Protein AF-A0A843G616-F1 (afdb_monomer_lite)

Structure (mmCIF, N/CA/C/O backbone):
data_AF-A0A843G616-F1
#
_entry.id   AF-A0A843G616-F1
#
loop_
_atom_site.group_PDB
_atom_site.id
_atom_site.type_symbol
_atom_site.label_atom_id
_atom_site.label_alt_id
_atom_site.label_comp_id
_atom_site.label_asym_id
_atom_site.label_entity_id
_atom_site.label_seq_id
_atom_site.pdbx_PDB_ins_code
_atom_site.Cartn_x
_atom_site.Cartn_y
_atom_site.Cartn_z
_atom_site.occupancy
_atom_site.B_iso_or_equiv
_atom_site.auth_seq_id
_atom_site.auth_comp_id
_atom_site.auth_asym_id
_atom_site.auth_atom_id
_atom_site.pdbx_PDB_model_num
ATOM 1 N N . VAL A 1 1 ? 22.333 -17.502 -14.049 1.00 76.44 1 VAL A N 1
ATOM 2 C CA . VAL A 1 1 ? 20.901 -17.189 -14.270 1.00 76.44 1 VAL A CA 1
ATOM 3 C C . VAL A 1 1 ? 19.948 -18.392 -14.203 1.00 76.44 1 VAL A C 1
ATOM 5 O O . VAL A 1 1 ? 18.750 -18.185 -14.108 1.00 76.44 1 VAL A O 1
ATOM 8 N N . LYS A 1 2 ? 20.401 -19.662 -14.215 1.00 80.25 2 LYS A N 1
ATOM 9 C CA . LYS A 1 2 ? 19.457 -20.808 -14.156 1.00 80.25 2 LYS A CA 1
ATOM 10 C C . LYS A 1 2 ? 18.616 -20.853 -12.869 1.00 80.25 2 LYS A C 1
ATOM 12 O O . LYS A 1 2 ? 17.434 -21.175 -12.931 1.00 80.25 2 LYS A O 1
ATOM 17 N N . TRP A 1 3 ? 19.226 -20.492 -11.741 1.00 88.94 3 TRP A N 1
ATOM 18 C CA . TRP A 1 3 ? 18.611 -20.483 -10.411 1.00 88.94 3 TRP A CA 1
ATOM 19 C C . TRP A 1 3 ? 17.731 -19.256 -10.130 1.00 88.94 3 TRP A C 1
ATOM 21 O O . TRP A 1 3 ? 17.037 -19.244 -9.125 1.00 88.94 3 TRP A O 1
ATOM 31 N N . SER A 1 4 ? 17.777 -18.222 -10.974 1.00 92.75 4 SER A N 1
ATOM 32 C CA . SER A 1 4 ? 17.060 -16.966 -10.740 1.00 92.75 4 SER A CA 1
ATOM 33 C C . SER A 1 4 ? 15.706 -16.964 -11.438 1.00 92.75 4 SER A C 1
ATOM 35 O O . SER A 1 4 ? 15.611 -17.417 -12.579 1.00 92.75 4 SER A O 1
ATOM 37 N N . ASP A 1 5 ? 14.691 -16.397 -10.793 1.00 93.94 5 ASP A N 1
ATOM 38 C CA . ASP A 1 5 ? 13.374 -16.143 -11.398 1.00 93.94 5 ASP A CA 1
ATOM 39 C C . ASP A 1 5 ? 13.306 -14.763 -12.065 1.00 93.94 5 ASP A C 1
ATOM 41 O O . ASP A 1 5 ? 12.663 -14.595 -13.104 1.00 93.94 5 ASP A O 1
ATOM 45 N N . ILE A 1 6 ? 14.045 -13.801 -11.501 1.00 95.62 6 ILE A N 1
ATOM 46 C CA . ILE A 1 6 ? 14.176 -12.428 -11.988 1.00 95.62 6 ILE A CA 1
ATOM 47 C C . ILE A 1 6 ? 15.652 -12.136 -12.278 1.00 95.62 6 ILE A C 1
ATOM 49 O O . ILE A 1 6 ? 16.530 -12.443 -11.472 1.00 95.62 6 ILE A O 1
ATOM 53 N N . VAL A 1 7 ? 15.919 -11.529 -13.430 1.00 95.56 7 VAL A N 1
ATOM 54 C CA . VAL A 1 7 ? 17.237 -11.082 -13.884 1.00 95.56 7 VAL A CA 1
ATOM 55 C C . VAL A 1 7 ? 17.157 -9.588 -14.180 1.00 95.56 7 VAL A C 1
ATOM 57 O O . VAL A 1 7 ? 16.272 -9.143 -14.905 1.00 95.56 7 VAL A O 1
ATOM 60 N N . ILE A 1 8 ? 18.083 -8.807 -13.628 1.00 95.00 8 ILE A N 1
ATOM 61 C CA . ILE A 1 8 ? 18.178 -7.364 -13.871 1.00 95.00 8 ILE A CA 1
ATOM 62 C C . ILE A 1 8 ? 19.552 -7.082 -14.470 1.00 95.00 8 ILE A C 1
ATOM 64 O O . ILE A 1 8 ? 20.566 -7.448 -13.872 1.00 95.00 8 ILE A O 1
ATOM 68 N N . THR A 1 9 ? 19.598 -6.438 -15.636 1.00 94.69 9 THR A N 1
ATOM 69 C CA . THR A 1 9 ? 20.852 -5.947 -16.223 1.00 94.69 9 THR A CA 1
ATOM 70 C C . THR A 1 9 ? 20.927 -4.434 -16.065 1.00 94.69 9 THR A C 1
ATOM 72 O O . THR A 1 9 ? 20.039 -3.709 -16.510 1.00 94.69 9 THR A O 1
ATOM 75 N N . ALA A 1 10 ? 21.985 -3.958 -15.414 1.00 93.25 10 ALA A N 1
ATOM 76 C CA . ALA A 1 10 ? 22.207 -2.541 -15.125 1.00 93.25 10 ALA A CA 1
ATOM 77 C C . ALA A 1 10 ? 23.706 -2.192 -15.202 1.00 93.25 10 ALA A C 1
ATOM 79 O O . ALA A 1 10 ? 24.249 -1.525 -14.324 1.00 93.25 10 ALA A O 1
ATOM 80 N N . SER A 1 11 ? 24.392 -2.713 -16.225 1.00 92.75 11 SER A N 1
ATOM 81 C CA . SER A 1 11 ? 25.799 -2.412 -16.517 1.00 92.75 11 SER A CA 1
ATOM 82 C C . SER A 1 11 ? 25.899 -1.406 -17.665 1.00 92.75 11 SER A C 1
ATOM 84 O O . SER A 1 11 ? 25.011 -1.345 -18.511 1.00 92.75 11 SER A O 1
ATOM 86 N N . GLY A 1 12 ? 26.997 -0.647 -17.716 1.00 92.50 12 GLY A N 1
ATOM 87 C CA . GLY A 1 12 ? 27.350 0.165 -18.887 1.00 92.50 12 GLY A CA 1
ATOM 88 C C . GLY A 1 12 ? 27.917 -0.652 -20.057 1.00 92.50 12 GLY A C 1
ATOM 89 O O . GLY A 1 12 ? 28.087 -0.114 -21.145 1.00 92.50 12 GLY A O 1
ATOM 90 N N . ASP A 1 13 ? 28.215 -1.936 -19.838 1.00 95.44 13 ASP A N 1
ATOM 91 C CA . ASP A 1 13 ? 28.643 -2.874 -20.878 1.00 95.44 13 ASP A CA 1
ATOM 92 C C . ASP A 1 13 ? 27.417 -3.476 -21.579 1.00 95.44 13 ASP A C 1
ATOM 94 O O . ASP A 1 13 ? 26.725 -4.346 -21.035 1.00 95.44 13 ASP A O 1
ATOM 98 N N . GLU A 1 14 ? 27.134 -2.974 -22.781 1.00 94.50 14 GLU A N 1
ATOM 99 C CA . GLU A 1 14 ? 25.990 -3.409 -23.579 1.00 94.50 14 GLU A CA 1
ATOM 100 C C . GLU A 1 14 ? 26.112 -4.876 -24.024 1.00 94.50 14 GLU A C 1
ATOM 102 O O . GLU A 1 14 ? 25.118 -5.607 -23.982 1.00 94.50 14 GLU A O 1
ATOM 107 N N . GLU A 1 15 ? 27.309 -5.331 -24.412 1.00 95.75 15 GLU A N 1
ATOM 108 C CA . GLU A 1 15 ? 27.530 -6.703 -24.886 1.00 95.75 15 GLU A CA 1
ATOM 109 C C . GLU A 1 15 ? 27.281 -7.710 -23.764 1.00 95.75 15 GLU A C 1
ATOM 111 O O . GLU A 1 15 ? 26.596 -8.720 -23.958 1.00 95.75 15 GLU A O 1
ATOM 116 N N . LEU A 1 16 ? 27.759 -7.399 -22.557 1.00 95.44 16 LEU A N 1
ATOM 117 C CA . LEU A 1 16 ? 27.492 -8.205 -21.373 1.00 95.44 16 LEU A CA 1
ATOM 118 C C . LEU A 1 16 ? 25.993 -8.248 -21.039 1.00 95.44 16 LEU A C 1
ATOM 120 O O . LEU A 1 16 ? 25.468 -9.320 -20.723 1.00 95.44 16 LEU A O 1
ATOM 124 N N . CYS A 1 17 ? 25.293 -7.111 -21.113 1.00 95.62 17 CYS A N 1
ATOM 125 C CA . CYS A 1 17 ? 23.849 -7.060 -20.859 1.00 95.62 17 CYS A CA 1
ATOM 126 C C . CYS A 1 17 ? 23.066 -7.903 -21.876 1.00 95.62 17 CYS A C 1
ATOM 128 O O . CYS A 1 17 ? 22.157 -8.644 -21.492 1.00 95.62 17 CYS A O 1
ATOM 130 N N . GLU A 1 18 ? 23.439 -7.847 -23.157 1.00 94.88 18 GLU A N 1
ATOM 131 C CA . GLU A 1 18 ? 22.822 -8.662 -24.205 1.00 94.88 18 GLU A CA 1
ATOM 132 C C . GLU A 1 18 ? 23.105 -10.156 -24.006 1.00 94.88 18 GLU A C 1
ATOM 134 O O . GLU A 1 18 ? 22.188 -10.979 -24.085 1.00 94.88 18 GLU A O 1
ATOM 139 N N . TYR A 1 19 ? 24.348 -10.512 -23.667 1.00 95.50 19 TYR A N 1
ATOM 140 C CA . TYR A 1 19 ? 24.724 -11.889 -23.365 1.00 95.50 19 TYR A CA 1
ATOM 141 C C . TYR A 1 19 ? 23.892 -12.446 -22.206 1.00 95.50 19 TYR A C 1
ATOM 143 O O . TYR A 1 19 ? 23.265 -13.497 -22.354 1.00 95.50 19 TYR A O 1
ATOM 151 N N . ILE A 1 20 ? 23.806 -11.721 -21.084 1.00 94.56 20 ILE A N 1
ATOM 152 C CA . ILE A 1 20 ? 23.014 -12.128 -19.914 1.00 94.56 20 ILE A CA 1
ATOM 153 C C . ILE A 1 20 ? 21.532 -12.286 -20.275 1.00 94.56 20 ILE A C 1
ATOM 155 O O . ILE A 1 20 ? 20.910 -13.271 -19.865 1.00 94.56 20 ILE A O 1
ATOM 159 N N . ALA A 1 21 ? 20.963 -11.364 -21.057 1.00 93.12 21 ALA A N 1
ATOM 160 C CA . ALA A 1 21 ? 19.580 -11.465 -21.518 1.00 93.12 21 ALA A CA 1
ATOM 161 C C . ALA A 1 21 ? 19.356 -12.719 -22.382 1.00 93.12 21 ALA A C 1
ATOM 163 O O . ALA A 1 21 ? 18.386 -13.448 -22.166 1.00 93.12 21 ALA A O 1
ATOM 164 N N . SER A 1 22 ? 20.286 -13.027 -23.293 1.00 93.31 22 SER A N 1
ATOM 165 C CA . SER A 1 22 ? 20.190 -14.184 -24.195 1.00 93.31 22 SER A CA 1
ATOM 166 C C . SER A 1 22 ? 20.173 -15.528 -23.456 1.00 93.31 22 SER A C 1
ATOM 168 O O . SER A 1 22 ? 19.433 -16.435 -23.833 1.00 93.31 22 SER A O 1
ATOM 170 N N . ILE A 1 23 ? 20.925 -15.646 -22.355 1.00 94.81 23 ILE A N 1
ATOM 171 C CA . ILE A 1 23 ? 20.989 -16.871 -21.543 1.00 94.81 23 ILE A CA 1
ATOM 172 C C . ILE A 1 23 ? 19.882 -16.952 -20.478 1.00 94.81 23 ILE A C 1
ATOM 174 O O . ILE A 1 23 ? 19.829 -17.924 -19.723 1.00 94.81 23 ILE A O 1
ATOM 178 N N . SER A 1 24 ? 19.001 -15.947 -20.404 1.00 93.69 24 SER A N 1
ATOM 179 C CA . SER A 1 24 ? 17.922 -15.832 -19.409 1.00 93.69 24 SER A CA 1
ATOM 180 C C . SER A 1 24 ? 16.536 -16.171 -19.976 1.00 93.69 24 SER A C 1
ATOM 182 O O . SER A 1 24 ? 15.518 -15.746 -19.433 1.00 93.69 24 SER A O 1
ATOM 184 N N . GLN A 1 25 ? 16.467 -16.944 -21.064 1.00 86.31 25 GLN A N 1
ATOM 185 C CA . GLN A 1 25 ? 15.198 -17.360 -21.671 1.00 86.31 25 GLN A CA 1
ATOM 186 C C . GLN A 1 25 ? 14.247 -18.015 -20.653 1.00 86.31 25 GLN A C 1
ATOM 188 O O . GLN A 1 25 ? 14.654 -18.835 -19.830 1.00 86.31 25 GLN A O 1
ATOM 193 N N . GLY A 1 26 ? 12.965 -17.639 -20.717 1.00 89.81 26 GLY A N 1
ATOM 194 C CA . GLY A 1 26 ? 11.927 -18.117 -19.797 1.00 89.81 26 GLY A CA 1
ATOM 195 C C . GLY A 1 26 ? 11.955 -17.480 -18.401 1.00 89.81 26 GLY A C 1
ATOM 196 O O . GLY A 1 26 ? 11.197 -17.911 -17.536 1.00 89.81 26 GLY A O 1
ATOM 197 N N . LYS A 1 27 ? 12.812 -16.477 -18.164 1.00 94.06 27 LYS A N 1
ATOM 198 C CA . LYS A 1 27 ? 12.877 -15.709 -16.909 1.00 94.06 27 LYS A CA 1
ATOM 199 C C . LYS A 1 27 ? 12.243 -14.327 -17.064 1.00 94.06 27 LYS A C 1
ATOM 201 O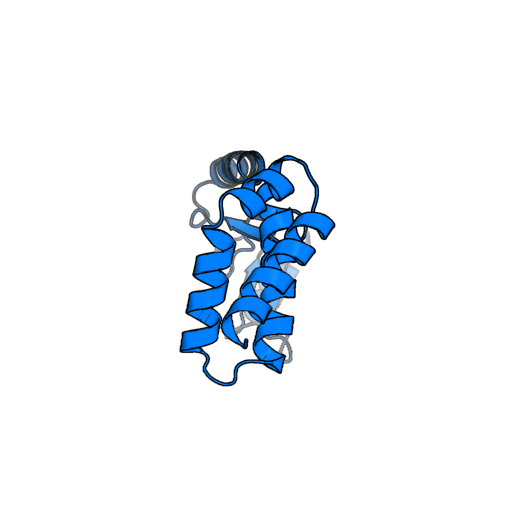 O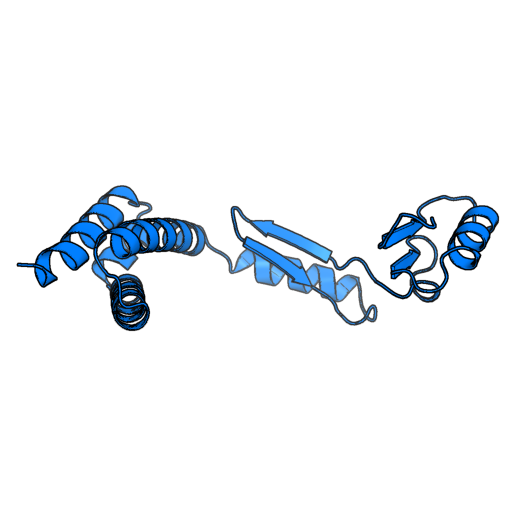 . LYS A 1 27 ? 12.055 -13.840 -18.182 1.00 94.06 27 LYS A O 1
ATOM 206 N N . LEU A 1 28 ? 11.947 -13.678 -15.940 1.00 95.94 28 LEU A N 1
ATOM 207 C CA . LEU A 1 28 ? 11.605 -12.258 -15.928 1.00 95.94 28 LEU A CA 1
ATOM 208 C C . LEU A 1 28 ? 12.901 -11.449 -16.034 1.00 95.94 28 LEU A C 1
ATOM 210 O O . LEU A 1 28 ? 13.790 -11.588 -15.201 1.00 95.94 28 LEU A O 1
ATOM 214 N N . ILE A 1 29 ? 13.032 -10.633 -17.070 1.00 95.38 29 ILE A N 1
ATOM 215 C CA . ILE A 1 29 ? 14.222 -9.854 -17.393 1.00 95.38 29 ILE A CA 1
ATOM 216 C C . ILE A 1 29 ? 13.852 -8.373 -17.394 1.00 95.38 29 ILE A C 1
ATOM 218 O O . ILE A 1 29 ? 13.058 -7.924 -18.225 1.00 95.38 29 ILE A O 1
ATOM 222 N N . ASN A 1 30 ? 14.466 -7.603 -16.498 1.00 94.44 30 ASN A N 1
ATOM 223 C CA . ASN A 1 30 ? 14.470 -6.147 -16.560 1.00 94.44 30 ASN A CA 1
ATOM 224 C C . ASN A 1 30 ? 15.788 -5.670 -17.183 1.00 94.44 30 ASN A C 1
ATOM 226 O O . ASN A 1 30 ? 16.867 -5.914 -16.643 1.00 94.44 30 ASN A O 1
ATOM 230 N N . ARG A 1 31 ? 15.688 -4.982 -18.319 1.00 93.75 31 ARG A N 1
ATOM 231 C CA . ARG A 1 31 ? 16.811 -4.305 -18.972 1.00 93.75 31 ARG A CA 1
ATOM 232 C C . ARG A 1 31 ? 16.797 -2.838 -18.553 1.00 93.75 31 ARG A C 1
ATOM 234 O O . ARG A 1 31 ? 16.031 -2.058 -19.114 1.00 93.75 31 ARG A O 1
ATOM 241 N N . ALA A 1 32 ? 17.590 -2.461 -17.550 1.00 89.94 32 ALA A N 1
ATOM 242 C CA . ALA A 1 32 ? 17.639 -1.069 -17.090 1.00 89.94 32 ALA A CA 1
ATOM 243 C C . ALA A 1 32 ? 18.266 -0.140 -18.143 1.00 89.94 32 ALA A C 1
ATOM 245 O O . ALA A 1 32 ? 17.938 1.042 -18.206 1.00 89.94 32 ALA A O 1
ATOM 246 N N . ASP A 1 33 ? 19.143 -0.696 -18.979 1.00 89.06 33 ASP A N 1
ATOM 247 C CA . ASP A 1 33 ? 19.797 -0.034 -20.104 1.00 89.06 33 ASP A CA 1
ATOM 248 C C . ASP A 1 33 ? 18.871 0.141 -21.321 1.00 89.06 33 ASP A C 1
ATOM 250 O O . ASP A 1 33 ? 18.901 1.183 -21.973 1.00 89.06 33 ASP A O 1
ATOM 254 N N . LYS A 1 34 ? 18.042 -0.871 -21.617 1.00 90.00 34 LYS A N 1
ATOM 255 C CA . LYS A 1 34 ? 17.154 -0.938 -22.793 1.00 90.00 34 LYS A CA 1
ATOM 256 C C . LYS A 1 34 ? 15.803 -1.568 -22.435 1.00 90.00 34 LYS A C 1
ATOM 258 O O . LYS A 1 34 ? 15.604 -2.752 -22.720 1.00 90.00 34 LYS A O 1
ATOM 263 N N . PRO A 1 35 ? 14.881 -0.835 -21.780 1.00 87.50 35 PRO A N 1
ATOM 264 C CA . PRO A 1 35 ? 13.637 -1.397 -21.242 1.00 87.50 35 PRO A CA 1
ATOM 265 C C . PRO A 1 35 ? 12.803 -2.206 -22.245 1.00 87.50 35 PRO A C 1
ATOM 267 O O . PRO A 1 35 ? 12.172 -3.187 -21.860 1.00 87.50 35 PRO A O 1
ATOM 270 N N . GLU A 1 36 ? 12.843 -1.849 -23.529 1.00 87.31 36 GLU A N 1
ATOM 271 C CA . GLU A 1 36 ? 12.174 -2.537 -24.637 1.00 87.31 36 GLU A CA 1
ATOM 272 C C . GLU A 1 36 ? 12.718 -3.943 -24.933 1.00 87.31 36 GLU A C 1
ATOM 274 O O . GLU A 1 36 ? 12.034 -4.752 -25.556 1.00 87.31 36 GLU A O 1
ATOM 279 N N . LYS A 1 37 ? 13.942 -4.244 -24.484 1.00 90.12 37 LYS A N 1
ATOM 280 C CA . LYS A 1 37 ? 14.569 -5.569 -24.579 1.00 90.12 37 LYS A CA 1
ATOM 281 C C . LYS A 1 37 ? 14.326 -6.440 -23.339 1.00 90.12 37 LYS A C 1
ATOM 283 O O . LYS A 1 37 ? 14.783 -7.582 -23.295 1.00 90.12 37 LYS A O 1
ATOM 288 N N . GLY A 1 38 ? 13.670 -5.904 -22.311 1.00 91.06 38 GLY A N 1
ATOM 289 C CA . GLY A 1 38 ? 13.190 -6.659 -21.155 1.00 91.06 38 GLY A CA 1
ATOM 290 C C . GLY A 1 38 ? 11.747 -7.129 -21.347 1.00 91.06 38 GLY A C 1
ATOM 291 O O . GLY A 1 38 ? 11.051 -6.689 -22.255 1.00 91.06 38 GLY A O 1
ATOM 292 N N . ASN A 1 39 ? 11.276 -8.009 -20.465 1.00 91.50 39 ASN A N 1
ATOM 293 C CA . ASN A 1 39 ? 9.864 -8.417 -20.399 1.00 91.50 39 ASN A CA 1
ATOM 294 C C . ASN A 1 39 ? 9.172 -7.975 -19.096 1.00 91.50 39 ASN A C 1
ATOM 296 O O . ASN A 1 39 ? 7.974 -8.195 -18.933 1.00 91.50 39 ASN A O 1
ATOM 300 N N . ILE A 1 40 ? 9.910 -7.325 -18.192 1.00 92.69 40 ILE A N 1
ATOM 301 C CA . ILE A 1 40 ? 9.375 -6.651 -17.010 1.00 92.69 40 ILE A CA 1
ATOM 302 C C . ILE A 1 40 ? 9.967 -5.251 -16.882 1.00 92.69 40 ILE A C 1
ATOM 304 O O . ILE A 1 40 ? 11.138 -5.003 -17.182 1.00 92.69 40 ILE A O 1
ATOM 308 N N . ILE A 1 41 ? 9.155 -4.329 -16.377 1.00 88.06 41 ILE A N 1
ATOM 309 C CA . ILE A 1 41 ? 9.553 -2.950 -16.102 1.00 88.06 41 ILE A CA 1
ATOM 310 C C . ILE A 1 41 ? 9.434 -2.715 -14.602 1.00 88.06 41 ILE A C 1
ATOM 312 O O . ILE A 1 41 ? 8.393 -3.001 -14.016 1.00 88.06 41 ILE A O 1
ATOM 316 N N . ALA A 1 42 ? 10.487 -2.169 -13.995 1.00 86.38 42 ALA A N 1
ATOM 317 C CA . ALA A 1 42 ? 10.419 -1.655 -12.636 1.00 86.38 42 ALA A CA 1
ATOM 318 C C . ALA A 1 42 ? 9.591 -0.351 -12.635 1.00 86.38 42 ALA A C 1
ATOM 320 O O . ALA A 1 42 ? 10.004 0.626 -13.271 1.00 86.38 42 ALA A O 1
ATOM 321 N N . PRO A 1 43 ? 8.412 -0.313 -11.988 1.00 88.62 43 PRO A N 1
ATOM 322 C CA . PRO A 1 43 ? 7.599 0.895 -11.931 1.00 88.62 43 PRO A CA 1
ATOM 323 C C . PRO A 1 43 ? 8.239 1.941 -11.014 1.00 88.62 43 PRO A C 1
ATOM 325 O O . PRO A 1 43 ? 9.088 1.635 -10.178 1.00 88.62 43 PRO A O 1
ATOM 328 N N . THR A 1 44 ? 7.783 3.192 -11.121 1.00 90.31 44 THR A N 1
ATOM 329 C CA . THR A 1 44 ? 8.054 4.154 -10.049 1.00 90.31 44 THR A CA 1
ATOM 330 C C . THR A 1 44 ? 7.193 3.767 -8.852 1.00 90.31 44 THR A C 1
ATOM 332 O O . THR A 1 44 ? 5.994 3.542 -9.010 1.00 90.31 44 THR A O 1
ATOM 335 N N . ASN A 1 45 ? 7.788 3.710 -7.666 1.00 93.50 45 ASN A N 1
ATOM 336 C CA . ASN A 1 45 ? 7.074 3.432 -6.428 1.00 93.50 45 ASN A CA 1
ATOM 337 C C . ASN A 1 45 ? 7.401 4.466 -5.355 1.00 93.50 45 ASN A C 1
ATOM 339 O O . ASN A 1 45 ? 8.342 5.257 -5.491 1.00 93.50 45 ASN A O 1
ATOM 343 N N . PHE A 1 46 ? 6.599 4.478 -4.302 1.00 94.81 46 PHE A N 1
ATOM 344 C CA . PHE A 1 46 ? 6.908 5.181 -3.071 1.00 94.81 46 PHE A CA 1
ATOM 345 C C . PHE A 1 46 ? 6.268 4.476 -1.879 1.00 94.81 46 PHE A C 1
ATOM 347 O O . PHE A 1 46 ? 5.278 3.763 -2.034 1.00 94.81 46 PHE A O 1
ATOM 354 N N . LEU A 1 47 ? 6.846 4.736 -0.709 1.00 94.94 47 LEU A N 1
ATOM 355 C CA . LEU A 1 47 ? 6.410 4.235 0.584 1.00 94.94 47 LEU A CA 1
ATOM 356 C C . LEU A 1 47 ? 6.069 5.427 1.487 1.00 94.94 47 LEU A C 1
ATOM 358 O O . LEU A 1 47 ? 6.867 6.366 1.579 1.00 94.94 47 LEU A O 1
ATOM 362 N N . ILE A 1 48 ? 4.899 5.399 2.120 1.00 94.06 48 ILE A N 1
ATOM 363 C CA . ILE A 1 48 ? 4.503 6.307 3.205 1.00 94.06 48 ILE A CA 1
ATOM 364 C C . ILE A 1 48 ? 4.063 5.428 4.372 1.00 94.06 48 ILE A C 1
ATOM 366 O O . ILE A 1 48 ? 2.987 4.841 4.311 1.00 94.06 48 ILE A O 1
ATOM 370 N N . ASP A 1 49 ? 4.903 5.334 5.406 1.00 92.81 49 ASP A N 1
ATOM 371 C CA . ASP A 1 49 ? 4.720 4.387 6.519 1.00 92.81 49 ASP A CA 1
ATOM 372 C C . ASP A 1 49 ? 4.435 2.969 5.965 1.00 92.81 49 ASP A C 1
ATOM 374 O O . ASP A 1 49 ? 5.239 2.468 5.178 1.00 92.81 49 ASP A O 1
ATOM 378 N N . ASP A 1 50 ? 3.285 2.368 6.272 1.00 86.44 50 ASP A N 1
ATOM 379 C CA . ASP A 1 50 ? 2.876 1.040 5.795 1.00 86.44 50 ASP A CA 1
ATOM 380 C C . ASP A 1 50 ? 2.227 1.020 4.385 1.00 86.44 50 ASP A C 1
ATOM 382 O O . ASP A 1 50 ? 1.772 -0.030 3.923 1.00 86.44 50 ASP A O 1
ATOM 386 N N . ILE A 1 51 ? 2.152 2.155 3.675 1.00 94.44 51 ILE A N 1
ATOM 387 C CA . ILE A 1 51 ? 1.508 2.262 2.352 1.00 94.44 51 ILE A CA 1
ATOM 388 C C . ILE A 1 51 ? 2.554 2.272 1.233 1.00 94.44 51 ILE A C 1
ATOM 390 O O . ILE A 1 51 ? 3.236 3.277 1.019 1.00 94.44 51 ILE A O 1
ATOM 394 N N . GLU A 1 52 ? 2.617 1.192 0.448 1.00 95.50 52 GLU A N 1
ATOM 395 C CA . GLU A 1 52 ? 3.398 1.129 -0.793 1.00 95.50 52 GLU A CA 1
ATOM 396 C C . GLU A 1 52 ? 2.502 1.279 -2.030 1.00 95.50 52 GLU A C 1
ATOM 398 O O . GLU A 1 52 ? 1.525 0.548 -2.210 1.00 95.50 52 GLU A O 1
ATOM 403 N N . ILE A 1 53 ? 2.858 2.206 -2.924 1.00 96.12 53 ILE A N 1
ATOM 404 C CA . ILE A 1 53 ? 2.155 2.412 -4.196 1.00 96.12 53 ILE A CA 1
ATOM 405 C C . ILE A 1 53 ? 3.147 2.353 -5.349 1.00 96.12 53 ILE A C 1
ATOM 407 O O . ILE A 1 53 ? 4.107 3.122 -5.401 1.00 96.12 53 ILE A O 1
ATOM 411 N N . SER A 1 54 ? 2.864 1.474 -6.312 1.00 95.19 54 SER A N 1
ATOM 412 C CA . SER A 1 54 ? 3.582 1.360 -7.584 1.00 95.19 54 SER A CA 1
ATOM 413 C C . SER A 1 54 ? 2.744 1.912 -8.736 1.00 95.19 54 SER A C 1
ATOM 415 O O . SER A 1 54 ? 1.581 1.551 -8.903 1.00 95.19 54 SER A O 1
ATOM 417 N N . ILE A 1 55 ? 3.341 2.775 -9.559 1.00 94.56 55 ILE A N 1
ATOM 418 C CA . ILE A 1 55 ? 2.684 3.444 -10.687 1.00 94.56 55 ILE A CA 1
ATOM 419 C C . ILE A 1 55 ? 3.358 3.016 -11.985 1.00 94.56 55 ILE A C 1
ATOM 421 O O . ILE A 1 55 ? 4.552 3.246 -12.200 1.00 94.56 55 ILE A O 1
ATOM 425 N N . TYR A 1 56 ? 2.558 2.443 -12.883 1.00 90.88 56 TYR A N 1
ATOM 426 C CA . TYR A 1 56 ? 2.993 1.993 -14.197 1.00 90.88 56 TYR A CA 1
ATOM 427 C C . TYR A 1 56 ? 2.143 2.634 -15.295 1.00 90.88 56 TYR A C 1
ATOM 429 O O . TYR A 1 56 ? 0.931 2.459 -15.347 1.00 90.88 56 TYR A O 1
ATOM 437 N N . THR A 1 57 ? 2.790 3.378 -16.193 1.00 90.50 57 THR A N 1
ATOM 438 C CA . THR A 1 57 ? 2.151 4.067 -17.330 1.00 90.50 57 THR A CA 1
ATOM 439 C C . THR A 1 57 ? 2.361 3.318 -18.647 1.00 90.50 57 THR A C 1
ATOM 441 O O . THR A 1 57 ? 2.466 3.927 -19.710 1.00 90.50 57 THR A O 1
ATOM 444 N N . ASN A 1 58 ? 2.500 1.989 -18.587 1.00 86.00 58 ASN A N 1
ATOM 445 C CA . ASN A 1 58 ? 2.851 1.156 -19.740 1.00 86.00 58 ASN A CA 1
ATOM 446 C C . ASN A 1 58 ? 4.163 1.575 -20.437 1.00 86.00 58 ASN A C 1
ATOM 448 O O . ASN A 1 58 ? 4.298 1.462 -21.652 1.00 86.00 58 ASN A O 1
ATOM 452 N N . GLY A 1 59 ? 5.098 2.158 -19.679 1.00 79.50 59 GLY A N 1
ATOM 453 C CA . GLY A 1 59 ? 6.349 2.721 -20.201 1.00 79.50 59 GLY A CA 1
ATOM 454 C C . GLY A 1 59 ? 6.186 3.961 -21.093 1.00 79.50 59 GLY A C 1
ATOM 455 O O . GLY A 1 59 ? 7.186 4.518 -21.529 1.00 79.50 59 GLY A O 1
ATOM 456 N N . GLN A 1 60 ? 4.958 4.433 -21.340 1.00 87.00 60 GLN A N 1
ATOM 457 C CA . GLN A 1 60 ? 4.687 5.488 -22.323 1.00 87.00 60 GLN A CA 1
ATOM 458 C C . GLN A 1 60 ? 5.149 6.871 -21.857 1.00 87.00 60 GLN A C 1
ATOM 460 O O . GLN A 1 60 ? 5.506 7.720 -22.669 1.00 87.00 60 GLN A O 1
ATOM 465 N N . SER A 1 61 ? 5.118 7.131 -20.547 1.00 89.38 61 SER A N 1
ATOM 466 C CA . SER A 1 61 ? 5.517 8.429 -20.005 1.00 89.38 61 SER A CA 1
ATOM 467 C C . SER A 1 61 ? 6.071 8.306 -18.583 1.00 89.38 61 SER A C 1
ATOM 469 O O . SER A 1 61 ? 5.303 8.310 -17.611 1.00 89.38 61 SER A O 1
ATOM 471 N N . PRO A 1 62 ? 7.408 8.230 -18.435 1.00 87.38 62 PRO A N 1
ATOM 472 C CA . PRO A 1 62 ? 8.075 8.309 -17.134 1.00 87.38 62 PRO A CA 1
ATOM 473 C C . PRO A 1 62 ? 7.799 9.638 -16.419 1.00 87.38 62 PRO A C 1
ATOM 475 O O . PRO A 1 62 ? 7.649 9.678 -15.198 1.00 87.38 62 PRO A O 1
ATOM 478 N N . LEU A 1 63 ? 7.674 10.729 -17.186 1.00 92.88 63 LEU A N 1
ATOM 479 C CA . LEU A 1 63 ? 7.339 12.047 -16.650 1.00 92.88 63 LEU A CA 1
ATOM 480 C C . LEU A 1 63 ? 5.958 12.041 -15.983 1.00 92.88 63 LEU A C 1
ATOM 482 O O . LEU A 1 63 ? 5.839 12.484 -14.842 1.00 92.88 63 LEU A O 1
ATOM 486 N N . MET A 1 64 ? 4.936 11.486 -16.645 1.00 95.44 64 MET A N 1
ATOM 487 C CA . MET A 1 64 ? 3.595 11.402 -16.059 1.00 95.44 64 MET A CA 1
ATOM 488 C C . MET A 1 64 ? 3.530 10.446 -14.869 1.00 95.44 64 MET A C 1
ATOM 490 O O . MET A 1 64 ? 2.832 10.751 -13.905 1.00 95.44 64 MET A O 1
ATOM 494 N N . ALA A 1 65 ? 4.284 9.341 -14.879 1.00 93.94 65 ALA A N 1
ATOM 495 C CA . ALA A 1 65 ? 4.383 8.458 -13.713 1.00 93.94 65 ALA A CA 1
ATOM 496 C C . ALA A 1 65 ? 4.904 9.217 -12.477 1.00 93.94 65 ALA A C 1
ATOM 498 O O . ALA A 1 65 ? 4.367 9.069 -11.378 1.00 93.94 65 ALA A O 1
ATOM 499 N N . ARG A 1 66 ? 5.897 10.098 -12.665 1.00 93.00 66 ARG A N 1
ATOM 500 C CA . ARG A 1 66 ? 6.439 10.949 -11.597 1.00 93.00 66 ARG A CA 1
ATOM 501 C C . ARG A 1 66 ? 5.447 12.010 -11.114 1.00 93.00 66 ARG A C 1
ATOM 503 O O . ARG A 1 66 ? 5.390 12.275 -9.917 1.00 93.00 66 ARG A O 1
ATOM 510 N N . GLU A 1 67 ? 4.666 12.608 -12.009 1.00 96.25 67 GLU A N 1
ATOM 511 C CA . GLU A 1 67 ? 3.635 13.579 -11.616 1.00 96.25 67 GLU A CA 1
ATOM 512 C C . GLU A 1 67 ? 2.468 12.914 -10.870 1.00 96.25 67 GLU A C 1
ATOM 514 O O . GLU A 1 67 ? 2.002 13.447 -9.864 1.00 96.25 67 GLU A O 1
ATOM 519 N N . LEU A 1 68 ? 2.037 11.720 -11.291 1.00 96.75 68 LEU A N 1
ATOM 520 C CA . LEU A 1 68 ? 1.037 10.931 -10.562 1.00 96.75 68 LEU A CA 1
ATOM 521 C C . LEU A 1 68 ? 1.537 10.526 -9.175 1.00 96.75 68 LEU A C 1
ATOM 523 O O . LEU A 1 68 ? 0.788 10.654 -8.210 1.00 96.75 68 LEU A O 1
ATOM 527 N N . ARG A 1 69 ? 2.807 10.117 -9.058 1.00 96.12 69 ARG A N 1
ATOM 528 C CA . ARG A 1 69 ? 3.443 9.838 -7.764 1.00 96.12 69 ARG A CA 1
ATOM 529 C C . ARG A 1 69 ? 3.268 11.006 -6.801 1.00 96.12 69 ARG A C 1
ATOM 531 O O . ARG A 1 69 ? 2.740 10.805 -5.717 1.00 96.12 69 ARG A O 1
ATOM 538 N N . LYS A 1 70 ? 3.636 12.223 -7.211 1.00 95.88 70 LYS A N 1
ATOM 539 C CA . LYS A 1 70 ? 3.506 13.417 -6.359 1.00 95.88 70 LYS A CA 1
ATOM 540 C C . LYS A 1 70 ? 2.057 13.679 -5.945 1.00 95.88 70 LYS A C 1
ATOM 542 O O . LYS A 1 70 ? 1.806 13.958 -4.779 1.00 95.88 70 LYS A O 1
ATOM 547 N N . LYS A 1 71 ? 1.110 13.564 -6.885 1.00 97.31 71 LYS A N 1
ATOM 548 C CA . LYS A 1 71 ? -0.323 13.769 -6.613 1.00 97.31 71 LYS A CA 1
ATOM 549 C C . LYS A 1 71 ? -0.858 12.774 -5.586 1.00 97.31 71 LYS A C 1
ATOM 551 O O . LYS A 1 71 ? -1.542 13.179 -4.655 1.00 97.31 71 LYS A O 1
ATOM 556 N N . ILE A 1 72 ? -0.532 11.492 -5.738 1.00 96.44 72 ILE A N 1
ATOM 557 C CA . ILE A 1 72 ? -1.005 10.455 -4.815 1.00 96.44 72 ILE A CA 1
ATOM 558 C C . ILE A 1 72 ? -0.321 10.611 -3.450 1.00 96.44 72 ILE A C 1
ATOM 560 O O . ILE A 1 72 ? -0.982 10.533 -2.423 1.00 96.44 72 ILE A O 1
ATOM 564 N N . GLN A 1 73 ? 0.978 10.922 -3.423 1.00 95.38 73 GLN A N 1
ATOM 565 C CA . GLN A 1 73 ? 1.679 11.217 -2.171 1.00 95.38 73 GLN A CA 1
ATOM 566 C C . GLN A 1 73 ? 1.039 12.380 -1.403 1.00 95.38 73 GLN A C 1
ATOM 568 O O . GLN A 1 73 ? 0.960 12.315 -0.186 1.00 95.38 73 GLN A O 1
ATOM 573 N N . SER A 1 74 ? 0.561 13.423 -2.093 1.00 95.50 74 SER A N 1
ATOM 574 C CA . SER A 1 74 ? -0.034 14.594 -1.433 1.00 95.50 74 SER A CA 1
ATOM 575 C C . SER A 1 74 ? -1.430 14.377 -0.847 1.00 95.50 74 SER A C 1
ATOM 577 O O . SER A 1 74 ? -1.878 15.223 -0.082 1.00 95.50 74 SER A O 1
ATOM 579 N N . ILE A 1 75 ? -2.130 13.304 -1.229 1.00 96.50 75 ILE A N 1
ATOM 580 C CA . ILE A 1 75 ? -3.479 13.014 -0.713 1.00 96.50 75 ILE A CA 1
ATOM 581 C C . ILE A 1 75 ? -3.476 12.002 0.432 1.00 96.50 75 ILE A C 1
ATOM 583 O O . ILE A 1 75 ? -4.486 11.892 1.111 1.00 96.50 75 ILE A O 1
ATOM 587 N N . ILE A 1 76 ? -2.377 11.267 0.627 1.00 96.12 76 ILE A N 1
ATOM 588 C CA . ILE A 1 76 ? -2.221 10.349 1.757 1.00 96.12 76 ILE A CA 1
ATOM 589 C C . ILE A 1 76 ? -1.845 11.176 2.980 1.00 96.12 76 ILE A C 1
ATOM 591 O O . ILE A 1 76 ? -0.853 11.909 2.969 1.00 96.12 76 ILE A O 1
ATOM 595 N N . THR A 1 77 ? -2.651 11.057 4.022 1.00 95.50 77 THR A N 1
ATOM 596 C CA . THR A 1 77 ? -2.573 11.864 5.237 1.00 95.50 77 THR A CA 1
ATOM 597 C C . THR A 1 77 ? -2.073 11.050 6.427 1.00 95.50 77 THR A C 1
ATOM 599 O O . THR A 1 77 ? -2.051 9.821 6.402 1.00 95.50 77 THR A O 1
ATOM 602 N N . GLU A 1 78 ? -1.681 11.735 7.504 1.00 94.56 78 GLU A N 1
ATOM 603 C CA . GLU A 1 78 ? -1.385 11.075 8.782 1.00 94.56 78 GLU A CA 1
ATOM 604 C C . GLU A 1 78 ? -2.631 10.375 9.355 1.00 94.56 78 GLU A C 1
ATOM 606 O O . GLU A 1 78 ? -2.504 9.288 9.911 1.00 94.56 78 GLU A O 1
ATOM 611 N N . GLU A 1 79 ? -3.833 10.928 9.134 1.00 95.94 79 GLU A N 1
ATOM 612 C CA . GLU A 1 79 ? -5.114 10.304 9.510 1.00 95.94 79 GLU A CA 1
ATOM 613 C C . GLU A 1 79 ? -5.263 8.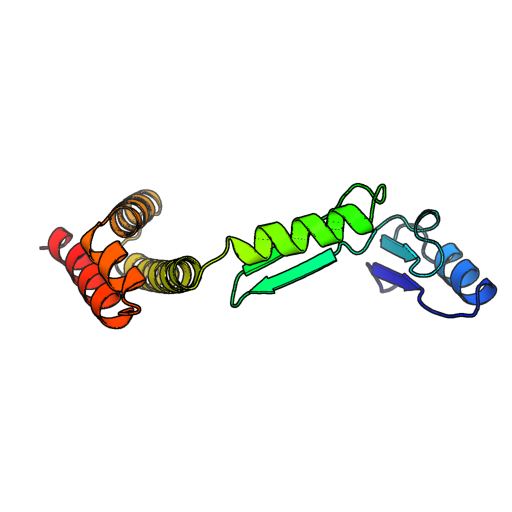913 8.870 1.00 95.94 79 GLU A C 1
ATOM 615 O O . GLU A 1 79 ? -5.584 7.957 9.575 1.00 95.94 79 GLU A O 1
ATOM 620 N N . ASP A 1 80 ? -4.931 8.762 7.580 1.00 96.38 80 ASP A N 1
ATOM 621 C CA . ASP A 1 80 ? -4.972 7.463 6.887 1.00 96.38 80 ASP A CA 1
ATOM 622 C C . ASP A 1 80 ? -4.028 6.435 7.535 1.00 96.38 80 ASP A C 1
ATOM 624 O O . ASP A 1 80 ? -4.372 5.261 7.691 1.00 96.38 80 ASP A O 1
ATOM 628 N N . ILE A 1 81 ? -2.832 6.872 7.942 1.00 96.88 81 ILE A N 1
ATOM 629 C CA . ILE A 1 81 ? -1.842 6.009 8.600 1.00 96.88 81 ILE A CA 1
ATOM 630 C C . ILE A 1 81 ? -2.321 5.577 9.989 1.00 96.88 81 ILE A C 1
ATOM 632 O O . ILE A 1 81 ? -2.163 4.414 10.374 1.00 96.88 81 ILE A O 1
ATOM 636 N N . LEU A 1 82 ? -2.908 6.495 10.756 1.00 97.62 82 LEU A N 1
ATOM 637 C CA . LEU A 1 82 ? -3.448 6.184 12.076 1.00 97.62 82 LEU A CA 1
ATOM 638 C C . LEU A 1 82 ? -4.651 5.239 11.985 1.00 97.62 82 LEU A C 1
ATOM 640 O O . LEU A 1 82 ? -4.742 4.308 12.786 1.00 97.62 82 LEU A O 1
ATOM 644 N N . GLU A 1 83 ? -5.518 5.416 10.986 1.00 97.69 83 GLU A N 1
ATOM 645 C CA . GLU A 1 83 ? -6.640 4.511 10.723 1.00 97.69 83 GLU A CA 1
ATOM 646 C C . GLU A 1 83 ? -6.139 3.096 10.398 1.00 97.69 83 GLU A C 1
ATOM 648 O O . GLU A 1 83 ? -6.634 2.125 10.968 1.00 97.69 83 GLU A O 1
ATOM 653 N N . ILE A 1 84 ? -5.094 2.946 9.571 1.00 97.62 84 ILE A N 1
ATOM 654 C CA . ILE A 1 84 ? -4.477 1.633 9.297 1.00 97.62 84 ILE A CA 1
ATOM 655 C C . ILE A 1 84 ? -4.007 0.961 10.595 1.00 97.62 84 ILE A C 1
ATOM 657 O O . ILE A 1 84 ? -4.298 -0.219 10.827 1.00 97.62 84 ILE A O 1
ATOM 661 N N . LYS A 1 85 ? -3.319 1.709 11.466 1.00 97.75 85 LYS A N 1
ATOM 662 C CA . LYS A 1 85 ? -2.826 1.203 12.758 1.00 97.75 85 LYS A CA 1
ATOM 663 C C . LYS A 1 85 ? -3.975 0.801 13.684 1.00 97.75 85 LYS A C 1
ATOM 665 O O . LYS A 1 85 ? -3.904 -0.248 14.329 1.00 97.75 85 LYS A O 1
ATOM 670 N N . LEU A 1 86 ? -5.042 1.598 13.732 1.00 98.38 86 LEU A N 1
ATOM 671 C CA . LEU A 1 86 ? -6.230 1.302 14.529 1.00 98.38 86 LEU A CA 1
ATOM 672 C C . LEU A 1 86 ? -6.959 0.052 14.014 1.00 98.38 86 LEU A C 1
ATOM 674 O O . LEU A 1 86 ? -7.329 -0.815 14.806 1.00 98.38 86 LEU A O 1
ATOM 678 N N . GLN A 1 87 ? -7.109 -0.087 12.696 1.00 98.00 87 GLN A N 1
ATOM 679 C CA . GLN A 1 87 ? -7.750 -1.242 12.063 1.00 98.00 87 GLN A CA 1
ATOM 680 C C . GLN A 1 87 ? -6.964 -2.539 12.277 1.00 98.00 87 GLN A C 1
ATOM 682 O O . GLN A 1 87 ? -7.565 -3.591 12.513 1.00 98.00 87 GLN A O 1
ATOM 687 N N . ASP A 1 88 ? -5.629 -2.500 12.223 1.00 97.88 88 ASP A N 1
ATOM 688 C CA . ASP A 1 88 ? -4.798 -3.665 12.551 1.00 97.88 88 ASP A CA 1
ATOM 689 C C . ASP A 1 88 ? -4.967 -4.081 14.020 1.00 97.88 88 ASP A C 1
ATOM 691 O O . ASP A 1 88 ? -5.187 -5.260 14.319 1.00 97.88 88 ASP A O 1
ATOM 695 N N . TYR A 1 89 ? -4.952 -3.108 14.933 1.00 98.06 89 TYR A N 1
ATOM 696 C CA . TYR A 1 89 ? -5.209 -3.340 16.350 1.00 98.06 89 TYR A CA 1
ATOM 697 C C . TYR A 1 89 ? -6.601 -3.954 16.593 1.00 98.06 89 TYR A C 1
ATOM 699 O O . TYR A 1 89 ? -6.709 -5.020 17.207 1.00 98.06 89 TYR A O 1
ATOM 707 N N . ALA A 1 90 ? -7.657 -3.360 16.029 1.00 97.94 90 ALA A N 1
ATOM 708 C CA . ALA A 1 90 ? -9.023 -3.869 16.126 1.00 97.94 90 ALA A CA 1
ATOM 709 C C . ALA A 1 90 ? -9.137 -5.297 15.575 1.00 97.94 90 ALA A C 1
ATOM 711 O O . ALA A 1 90 ? -9.744 -6.174 16.192 1.00 97.94 90 ALA A O 1
ATOM 712 N N . ARG A 1 91 ? -8.503 -5.571 14.428 1.00 97.31 91 ARG A N 1
ATOM 713 C CA . ARG A 1 91 ? -8.495 -6.898 13.801 1.00 97.31 91 ARG A CA 1
ATOM 714 C C . ARG A 1 91 ? -7.848 -7.951 14.696 1.00 97.31 91 ARG A C 1
ATOM 716 O O . ARG A 1 91 ? -8.343 -9.079 14.725 1.00 97.31 91 ARG A O 1
ATOM 723 N N . LYS A 1 92 ? -6.757 -7.619 15.391 1.00 97.00 92 LYS A N 1
ATOM 724 C CA . 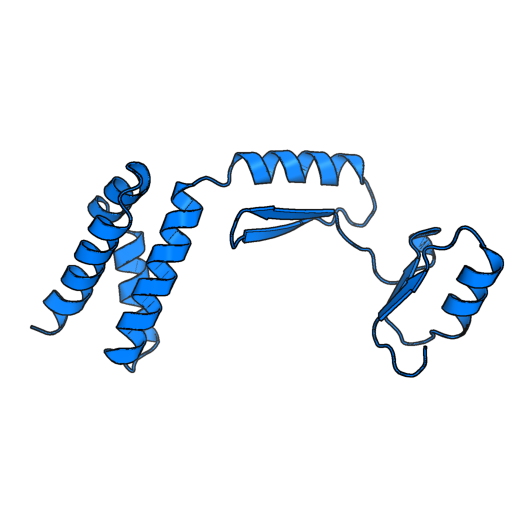LYS A 1 92 ? -6.087 -8.527 16.336 1.00 97.00 92 LYS A CA 1
ATOM 725 C C . LYS A 1 92 ? -7.006 -8.864 17.511 1.00 97.00 92 LYS A C 1
ATOM 727 O O . LYS A 1 92 ? -7.260 -10.043 17.733 1.00 97.00 92 LYS A O 1
ATOM 732 N N . LEU A 1 93 ? -7.611 -7.858 18.144 1.00 96.44 93 LEU A N 1
ATOM 733 C CA . LEU A 1 93 ? -8.577 -8.065 19.232 1.00 96.44 93 LEU A CA 1
ATOM 734 C C . LEU A 1 93 ? -9.787 -8.905 18.802 1.00 96.44 93 LEU A C 1
ATOM 736 O O . LEU A 1 93 ? -10.193 -9.843 19.485 1.00 96.44 93 LEU A O 1
ATOM 740 N N . LEU A 1 94 ? -10.368 -8.589 17.644 1.00 96.62 94 LEU A N 1
ATOM 741 C CA . LEU A 1 94 ? -11.534 -9.298 17.121 1.00 96.62 94 LEU A CA 1
ATOM 742 C C . LEU A 1 94 ? -11.226 -10.762 16.794 1.00 96.62 94 LEU A C 1
ATOM 744 O O . LEU A 1 94 ? -12.110 -11.604 16.920 1.00 96.62 94 LEU A O 1
ATOM 748 N N . LYS A 1 95 ? -9.996 -11.091 16.374 1.00 95.69 95 LYS A N 1
ATOM 749 C CA . LYS A 1 95 ? -9.593 -12.483 16.117 1.00 95.69 95 LYS A CA 1
ATOM 750 C C . LYS A 1 95 ? -9.593 -13.344 17.376 1.00 95.69 95 LYS A C 1
ATOM 752 O O . LYS A 1 95 ? -9.854 -14.534 17.255 1.00 95.69 95 LYS A O 1
ATOM 757 N N . GLU A 1 96 ? -9.315 -12.759 18.535 1.00 93.69 96 GLU A N 1
ATOM 758 C CA . GLU A 1 96 ? -9.300 -13.471 19.817 1.00 93.69 96 GLU A CA 1
ATOM 759 C C . GLU A 1 96 ? -10.710 -13.688 20.383 1.00 93.69 96 GLU A C 1
ATOM 761 O O . GLU A 1 96 ? -10.926 -14.622 21.149 1.00 93.69 96 GLU A O 1
ATOM 766 N N . LYS A 1 97 ? -11.673 -12.837 20.001 1.00 92.50 97 LYS A N 1
ATOM 767 C CA . LYS A 1 97 ? -13.035 -12.826 20.566 1.00 92.50 97 LYS A CA 1
ATOM 768 C C . LYS A 1 97 ? -14.118 -13.365 19.631 1.00 92.50 97 LYS A C 1
ATOM 770 O O . LYS A 1 97 ? -15.186 -13.750 20.096 1.00 92.50 97 LYS A O 1
ATOM 775 N N . ILE A 1 98 ? -13.887 -13.346 18.317 1.00 93.12 98 ILE A N 1
ATOM 776 C CA . ILE A 1 98 ? -14.890 -13.685 17.301 1.00 93.12 98 ILE A CA 1
ATOM 777 C C . ILE A 1 98 ? -14.315 -14.660 16.276 1.00 93.12 98 ILE A C 1
ATOM 779 O O . ILE A 1 98 ? -13.456 -14.309 15.456 1.00 93.12 98 ILE A O 1
ATOM 783 N N . ASP A 1 99 ? -14.903 -15.853 16.238 1.00 92.94 99 ASP A N 1
ATOM 784 C CA . ASP A 1 99 ? -14.565 -16.883 15.253 1.00 92.94 99 ASP A CA 1
ATOM 785 C C . ASP A 1 99 ? -15.056 -16.518 13.844 1.00 92.94 99 ASP A C 1
ATOM 787 O O . ASP A 1 99 ? -14.351 -16.693 12.846 1.00 92.94 99 ASP A O 1
ATOM 791 N N . SER A 1 100 ? -16.268 -15.964 13.747 1.00 95.81 100 SER A N 1
ATOM 792 C CA . SER A 1 100 ? -16.903 -15.636 12.469 1.00 95.81 100 SER A CA 1
ATOM 793 C C . SER A 1 100 ? -16.195 -14.487 11.749 1.00 95.81 100 SER A C 1
ATOM 795 O O . SER A 1 100 ? -16.242 -13.328 12.166 1.00 95.81 100 SER A O 1
ATOM 797 N N . GLN A 1 101 ? -15.610 -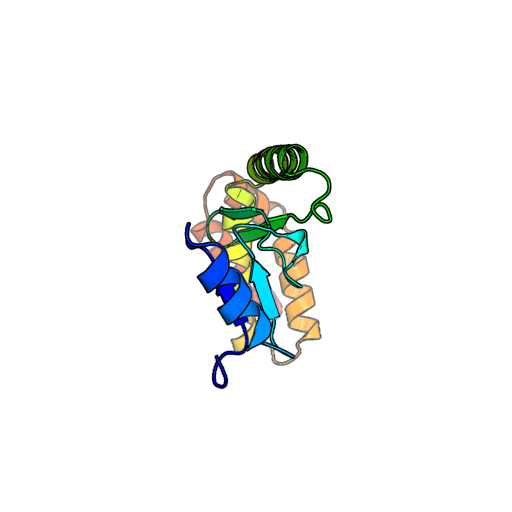14.784 10.585 1.00 94.75 101 GLN A N 1
ATOM 798 C CA . GLN A 1 101 ? -15.007 -13.772 9.714 1.00 94.75 101 GLN A CA 1
ATOM 799 C C . GLN A 1 101 ? -16.013 -12.694 9.284 1.00 94.75 101 GLN A C 1
ATOM 801 O O . GLN A 1 101 ? -15.635 -11.527 9.191 1.00 94.75 101 GLN A O 1
ATOM 806 N N . LYS A 1 102 ? -17.277 -13.072 9.046 1.00 96.38 102 LYS A N 1
ATOM 807 C CA . LYS A 1 102 ? -18.336 -12.128 8.672 1.00 96.38 102 LYS A CA 1
ATOM 808 C C . LYS A 1 102 ? -18.598 -11.132 9.802 1.00 96.38 102 LYS A C 1
ATOM 810 O O . LYS A 1 102 ? -18.552 -9.935 9.558 1.00 96.38 102 LYS A O 1
ATOM 815 N N . ALA A 1 103 ? -18.772 -11.624 11.029 1.00 94.50 103 ALA A N 1
ATOM 816 C CA . ALA A 1 103 ? -18.996 -10.759 12.183 1.00 94.50 103 ALA A CA 1
ATOM 817 C C . ALA A 1 103 ? -17.796 -9.827 12.415 1.00 94.50 103 ALA A C 1
ATOM 819 O O . ALA A 1 103 ? -17.978 -8.624 12.553 1.00 94.50 103 ALA A O 1
ATOM 820 N N . ARG A 1 104 ? -16.552 -10.332 12.349 1.00 96.19 104 ARG A N 1
ATOM 821 C CA . ARG A 1 104 ? -15.356 -9.471 12.463 1.00 96.19 104 ARG A CA 1
ATOM 822 C C . ARG A 1 104 ? -15.347 -8.334 11.445 1.00 96.19 104 ARG A C 1
ATOM 824 O O . ARG A 1 104 ? -14.968 -7.222 11.788 1.00 96.19 104 ARG A O 1
ATOM 831 N N . ARG A 1 105 ? -15.755 -8.607 10.204 1.00 97.06 105 ARG A N 1
ATOM 832 C CA . ARG A 1 105 ? -15.844 -7.584 9.159 1.00 97.06 105 ARG A CA 1
ATOM 833 C C . ARG A 1 105 ? -16.869 -6.502 9.509 1.00 97.06 105 ARG A C 1
ATOM 835 O O . ARG A 1 105 ? -16.546 -5.331 9.366 1.00 97.06 105 ARG A O 1
ATOM 842 N N . GLU A 1 106 ? -18.042 -6.884 10.007 1.00 96.44 106 GLU A N 1
ATOM 843 C CA . GLU A 1 106 ? -19.087 -5.936 10.426 1.00 96.44 106 GLU A CA 1
ATOM 844 C C . GLU A 1 106 ? -18.589 -5.000 11.545 1.00 96.44 106 GLU A C 1
ATOM 846 O O . GLU A 1 106 ? -18.857 -3.801 11.512 1.00 96.44 106 GLU A O 1
ATOM 851 N N . TYR A 1 107 ? -17.790 -5.506 12.494 1.00 96.75 107 TYR A N 1
ATOM 852 C CA . TYR A 1 107 ? -17.148 -4.658 13.510 1.00 96.75 107 TYR A CA 1
ATOM 853 C C . TYR A 1 107 ? -16.130 -3.684 12.922 1.00 96.75 107 TYR A C 1
ATOM 855 O O . TYR A 1 107 ? -16.134 -2.518 13.300 1.00 96.75 107 TYR A O 1
ATOM 863 N N . LEU A 1 108 ? -15.258 -4.141 12.019 1.00 97.94 108 LEU A N 1
ATOM 864 C CA . LEU A 1 108 ? -14.256 -3.271 11.393 1.00 97.94 108 LEU A CA 1
ATOM 865 C C . LEU A 1 108 ? -14.922 -2.148 10.582 1.00 97.94 108 LEU A C 1
ATOM 867 O O . LEU A 1 108 ? -14.488 -1.002 10.654 1.00 97.94 108 LEU A O 1
ATOM 871 N N . GLU A 1 109 ? -16.011 -2.463 9.873 1.00 97.75 109 GLU A N 1
ATOM 872 C CA . GLU A 1 109 ? -16.828 -1.478 9.153 1.00 97.75 109 GLU A CA 1
ATOM 873 C C . GLU A 1 109 ? -17.496 -0.483 10.119 1.00 97.75 109 GLU A C 1
ATOM 875 O O . GLU A 1 109 ? -17.491 0.717 9.851 1.00 97.75 109 GLU A O 1
ATOM 880 N N . LYS A 1 110 ? -18.004 -0.949 11.271 1.00 96.75 110 LYS A N 1
ATOM 881 C CA . LYS A 1 110 ? -18.556 -0.074 12.320 1.00 96.75 110 LYS A CA 1
ATOM 882 C C . LYS A 1 110 ? -17.495 0.861 12.910 1.00 96.75 110 LYS A C 1
ATOM 884 O O . LYS A 1 110 ? -17.767 2.043 13.059 1.00 96.75 110 LYS A O 1
ATOM 889 N N . ILE A 1 111 ? -16.309 0.338 13.219 1.00 97.88 111 ILE A N 1
ATOM 890 C CA . ILE A 1 111 ? -15.176 1.101 13.770 1.00 97.88 111 ILE A CA 1
ATOM 891 C C . ILE A 1 111 ? -14.734 2.197 12.793 1.00 97.88 111 ILE A C 1
ATOM 893 O O . ILE A 1 111 ? -14.580 3.339 13.202 1.00 97.88 111 ILE A O 1
ATOM 897 N N . LEU A 1 112 ? -14.610 1.875 11.501 1.00 97.75 112 LEU A N 1
ATOM 898 C CA . LEU A 1 112 ? -14.234 2.837 10.454 1.00 97.75 112 LEU A CA 1
ATOM 899 C C . LEU A 1 112 ? -15.278 3.960 10.278 1.00 97.75 112 LEU A C 1
ATOM 901 O O . LEU A 1 112 ? -14.963 5.105 9.936 1.00 97.75 112 LEU A O 1
ATOM 905 N N . ALA A 1 113 ? -16.555 3.619 10.457 1.00 97.38 113 ALA A N 1
ATOM 906 C CA . ALA A 1 113 ? -17.660 4.554 10.296 1.00 97.38 113 ALA A CA 1
ATOM 907 C C . ALA A 1 113 ? -17.877 5.462 11.518 1.00 97.38 113 ALA A C 1
ATOM 909 O O . ALA A 1 113 ? -18.577 6.465 11.381 1.00 97.38 113 ALA A O 1
ATOM 910 N N . ASP A 1 114 ? -17.287 5.143 12.671 1.00 98.06 114 ASP A N 1
ATOM 911 C CA . ASP A 1 114 ? -17.533 5.828 13.937 1.00 98.06 114 ASP A CA 1
ATOM 912 C C . ASP A 1 114 ? -16.948 7.253 13.954 1.00 98.06 114 ASP A C 1
ATOM 914 O O . ASP A 1 114 ? -15.760 7.480 13.707 1.00 98.06 114 ASP A O 1
ATOM 918 N N . ASP A 1 115 ? -17.811 8.237 14.213 1.00 97.81 115 ASP A N 1
ATOM 919 C CA . ASP A 1 115 ? -17.446 9.654 14.158 1.00 97.81 115 ASP A CA 1
ATOM 920 C C . ASP A 1 115 ? -16.520 10.070 15.308 1.00 97.81 115 ASP A C 1
ATOM 922 O O . ASP A 1 115 ? -15.669 10.941 15.117 1.00 97.81 115 ASP A O 1
ATOM 926 N N . GLU A 1 116 ? -16.662 9.463 16.489 1.00 97.81 116 GLU A N 1
ATOM 927 C CA . GLU A 1 116 ? -15.832 9.781 17.653 1.00 97.81 116 GLU A CA 1
ATOM 928 C C . GLU A 1 116 ? -14.408 9.270 17.435 1.00 97.81 116 GLU A C 1
ATOM 930 O O . GLU A 1 116 ? -13.451 10.033 17.580 1.00 97.81 116 GLU A O 1
ATOM 935 N N . ILE A 1 117 ? -14.276 8.031 16.950 1.00 98.31 117 ILE A N 1
ATOM 936 C CA . ILE A 1 117 ? -12.990 7.469 16.524 1.00 98.31 117 ILE A CA 1
ATOM 937 C C . ILE A 1 117 ? -12.344 8.356 15.459 1.00 98.31 117 ILE A C 1
ATOM 939 O O . ILE A 1 117 ? -11.188 8.753 15.618 1.00 98.31 117 ILE A O 1
ATOM 943 N N . ARG A 1 118 ? -13.082 8.730 14.405 1.00 97.50 118 ARG A N 1
ATOM 944 C CA . ARG A 1 118 ? -12.541 9.583 13.335 1.00 97.50 118 ARG A CA 1
ATOM 945 C C . ARG A 1 118 ? -12.044 10.926 13.871 1.00 97.50 118 ARG A C 1
ATOM 947 O O . ARG A 1 118 ? -11.002 11.415 13.441 1.00 97.50 118 ARG A O 1
ATOM 954 N N . ASN A 1 119 ? -12.758 11.525 14.823 1.00 98.06 119 ASN A N 1
ATOM 955 C CA . ASN A 1 119 ? -12.327 12.767 15.462 1.00 98.06 119 ASN A CA 1
ATOM 956 C C . ASN A 1 119 ? -11.055 12.572 16.300 1.00 98.06 119 ASN A C 1
ATOM 958 O O . ASN A 1 119 ? -10.140 13.387 16.191 1.00 98.06 119 ASN A O 1
ATOM 962 N N . CYS A 1 120 ? -10.939 11.475 17.056 1.00 98.31 120 CYS A N 1
ATOM 963 C CA . CYS A 1 120 ? -9.701 11.143 17.766 1.00 98.31 120 CYS A CA 1
ATOM 964 C C . CYS A 1 120 ? -8.513 11.020 16.801 1.00 98.31 120 CYS A C 1
ATOM 966 O O . CYS A 1 120 ? -7.443 11.559 17.081 1.00 98.31 120 CYS A O 1
ATOM 968 N N . LEU A 1 121 ? -8.684 10.359 15.652 1.00 98.12 121 LEU A N 1
ATOM 969 C CA . LEU A 1 121 ? -7.603 10.209 14.672 1.00 98.12 121 LEU A CA 1
ATOM 970 C C . LEU A 1 121 ? -7.199 11.543 14.035 1.00 98.12 121 LEU A C 1
ATOM 972 O O . LEU A 1 121 ? -6.005 11.817 13.921 1.00 98.12 121 LEU A O 1
ATOM 976 N N . LYS A 1 122 ? -8.164 12.415 13.717 1.00 97.31 122 LYS A N 1
ATOM 977 C CA . LYS A 1 122 ? -7.898 13.792 13.254 1.00 97.31 122 LYS A CA 1
ATOM 978 C C . LYS A 1 122 ? -7.102 14.621 14.258 1.00 97.31 122 LYS A C 1
ATOM 980 O O . LYS A 1 122 ? -6.313 15.475 13.863 1.00 97.31 122 LYS A O 1
ATOM 985 N N . GLU A 1 123 ? -7.307 14.376 15.548 1.00 97.62 123 GLU A N 1
ATOM 986 C CA . GLU A 1 123 ? -6.580 15.022 16.645 1.00 97.62 123 GLU A CA 1
ATOM 987 C C . GLU A 1 123 ? -5.282 14.287 17.035 1.00 97.62 123 GLU A C 1
ATOM 989 O O . GLU A 1 123 ? -4.635 14.663 18.012 1.00 97.62 123 GLU A O 1
ATOM 994 N N . ASN A 1 124 ? -4.877 13.257 16.279 1.00 97.62 124 ASN A N 1
ATOM 995 C CA . ASN A 1 124 ? -3.702 12.415 16.536 1.00 97.62 124 ASN A CA 1
ATOM 996 C C . ASN A 1 124 ? -3.738 11.679 17.897 1.00 97.62 124 ASN A C 1
ATOM 998 O O . ASN A 1 124 ? -2.715 11.428 18.535 1.00 97.62 124 ASN A O 1
ATOM 1002 N N . LYS A 1 125 ? -4.940 11.317 18.360 1.00 98.31 125 LYS A N 1
ATOM 1003 C CA . LYS A 1 125 ? -5.209 10.637 19.638 1.00 98.31 125 LYS A CA 1
ATOM 1004 C C . LYS A 1 125 ? -5.462 9.143 19.443 1.00 98.31 125 LYS A C 1
ATOM 1006 O O . LYS A 1 125 ? -6.544 8.625 19.723 1.00 98.31 125 LYS A O 1
ATOM 1011 N N . LEU A 1 126 ? -4.448 8.429 18.957 1.00 98.31 126 LEU A N 1
ATOM 1012 C CA . LEU A 1 126 ? -4.568 7.001 18.641 1.00 98.31 126 LEU A CA 1
ATOM 1013 C C . LEU A 1 126 ? -4.954 6.141 19.857 1.00 98.31 126 LEU A C 1
ATOM 1015 O O . LEU A 1 126 ? -5.737 5.204 19.717 1.00 98.31 126 LEU A O 1
ATOM 1019 N N . ASP A 1 127 ? -4.423 6.430 21.044 1.00 98.44 127 ASP A N 1
ATOM 1020 C CA . ASP A 1 127 ? -4.708 5.613 22.231 1.00 98.44 127 ASP A CA 1
ATOM 1021 C C . ASP A 1 127 ? -6.129 5.832 22.776 1.00 98.44 127 ASP A C 1
ATOM 1023 O O . ASP A 1 127 ? -6.756 4.874 23.227 1.00 98.44 127 ASP A O 1
ATOM 1027 N N . GLU A 1 128 ? -6.685 7.042 22.646 1.00 98.44 128 GLU A N 1
ATOM 1028 C CA . GLU A 1 128 ? -8.105 7.296 22.939 1.00 98.44 128 GLU A CA 1
ATOM 1029 C C . GLU A 1 128 ? -9.000 6.516 21.963 1.00 98.44 128 GLU A C 1
ATOM 1031 O O . GLU A 1 128 ? -9.916 5.810 22.389 1.00 98.44 128 GLU A O 1
ATOM 1036 N N . ALA A 1 129 ? -8.669 6.538 20.665 1.00 98.62 129 ALA A N 1
ATOM 1037 C CA . ALA A 1 129 ? -9.387 5.769 19.649 1.00 98.62 129 ALA A CA 1
ATOM 1038 C C . ALA A 1 129 ? -9.343 4.252 19.915 1.00 98.62 129 ALA A C 1
ATOM 1040 O O . ALA A 1 129 ? -10.352 3.565 19.750 1.00 98.62 129 ALA A O 1
ATOM 1041 N N . LYS A 1 130 ? -8.208 3.709 20.381 1.00 98.62 130 LYS A N 1
ATOM 1042 C CA . LYS A 1 130 ? -8.119 2.299 20.807 1.00 98.62 130 LYS A CA 1
ATOM 1043 C C . LYS A 1 130 ? -9.054 1.996 21.976 1.00 98.62 130 LYS A C 1
ATOM 1045 O O . LYS A 1 130 ? -9.714 0.961 21.953 1.00 98.62 130 LYS A O 1
ATOM 1050 N N . GLY A 1 131 ? -9.155 2.897 22.954 1.00 98.19 131 GLY A N 1
ATOM 1051 C CA . GLY A 1 131 ? -10.111 2.764 24.057 1.00 98.19 131 GLY A CA 1
ATOM 1052 C C . GLY A 1 131 ? -11.563 2.697 23.567 1.00 98.19 131 GLY A C 1
ATOM 1053 O O . GLY A 1 131 ? -12.332 1.846 24.015 1.00 98.19 131 GLY A O 1
ATOM 1054 N N . LEU A 1 132 ? -11.930 3.525 22.583 1.00 97.88 132 LEU A N 1
ATOM 1055 C CA . LEU A 1 132 ? -13.251 3.472 21.942 1.00 97.88 132 LEU A CA 1
ATOM 1056 C C . LEU A 1 132 ? -13.480 2.145 21.206 1.00 97.88 132 LEU A C 1
ATOM 1058 O O . LEU A 1 132 ? -14.545 1.543 21.341 1.00 97.88 132 LEU A O 1
ATOM 1062 N N . VAL A 1 133 ? -12.473 1.642 20.486 1.00 97.88 133 VAL A N 1
ATOM 1063 C CA . VAL A 1 133 ? -12.522 0.319 19.844 1.00 97.88 133 VAL A CA 1
ATOM 1064 C C . VAL A 1 133 ? -12.768 -0.788 20.869 1.00 97.88 133 VAL A C 1
ATOM 1066 O O . VAL A 1 133 ? -13.645 -1.628 20.659 1.00 97.88 133 VAL A O 1
ATOM 1069 N N . GLU A 1 134 ? -12.036 -0.797 21.985 1.00 96.81 134 GLU A N 1
ATOM 1070 C CA . GLU A 1 134 ? -12.240 -1.780 23.052 1.00 96.81 134 GLU A CA 1
ATOM 1071 C C . GLU A 1 134 ? -13.667 -1.717 23.609 1.00 96.81 134 GLU A C 1
ATOM 1073 O O . GLU A 1 134 ? -14.302 -2.763 23.769 1.00 96.81 134 GLU A O 1
ATOM 1078 N N . ASN A 1 135 ? -14.199 -0.511 23.837 1.00 95.06 135 ASN A N 1
ATOM 1079 C CA . ASN A 1 135 ? -15.574 -0.308 24.29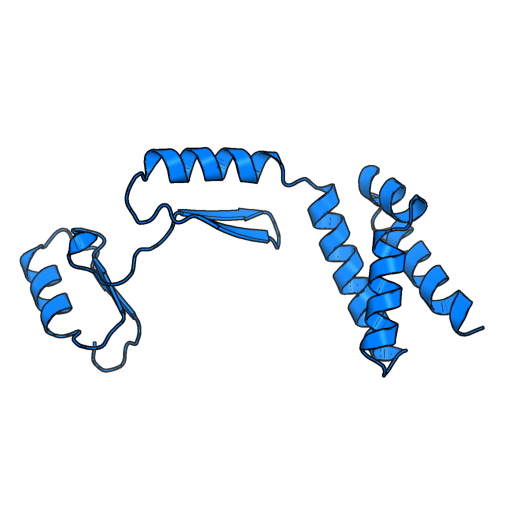1 1.00 95.06 135 ASN A CA 1
ATOM 1080 C C . ASN A 1 135 ? -16.587 -0.863 23.282 1.00 95.06 135 ASN A C 1
ATOM 1082 O O . ASN A 1 135 ? -17.422 -1.681 23.656 1.00 95.06 135 ASN A O 1
ATOM 1086 N N . ILE A 1 136 ? -16.481 -0.504 21.997 1.00 94.06 136 ILE A N 1
ATOM 1087 C CA . ILE A 1 136 ? -17.381 -0.991 20.935 1.00 94.06 136 ILE A CA 1
ATOM 1088 C C . ILE A 1 136 ? -17.375 -2.518 20.861 1.00 94.06 136 ILE A C 1
ATOM 1090 O O . ILE A 1 136 ? -18.430 -3.136 20.696 1.00 94.06 136 ILE A O 1
ATOM 1094 N N . ILE A 1 137 ? -16.193 -3.127 20.962 1.00 93.06 137 ILE A N 1
ATOM 1095 C CA . ILE A 1 137 ? -16.050 -4.579 20.936 1.00 93.06 137 ILE A CA 1
ATOM 1096 C C . ILE A 1 137 ? -16.709 -5.178 22.184 1.00 93.06 137 ILE A C 1
ATOM 1098 O O . ILE A 1 137 ? -17.546 -6.060 22.043 1.00 93.06 137 ILE A O 1
ATOM 1102 N N . ASN A 1 138 ? -16.394 -4.691 23.388 1.00 89.12 138 ASN A N 1
ATOM 1103 C CA . ASN A 1 138 ? -16.863 -5.265 24.656 1.00 89.12 138 ASN A CA 1
ATOM 1104 C C . ASN A 1 138 ? -18.362 -5.046 24.932 1.00 89.12 138 ASN A C 1
ATOM 1106 O O . ASN A 1 138 ? -19.003 -5.935 25.496 1.00 89.12 138 ASN A O 1
ATOM 1110 N N . SER A 1 139 ? -18.941 -3.916 24.515 1.00 80.56 139 SER A N 1
ATOM 1111 C CA . SER A 1 139 ? -20.358 -3.591 24.750 1.00 80.56 139 SER A CA 1
ATOM 1112 C C . SER A 1 139 ? -21.332 -4.558 24.073 1.00 80.56 139 SER A C 1
ATOM 1114 O O . SER A 1 139 ? -22.479 -4.648 24.490 1.00 80.56 139 SER A O 1
ATOM 1116 N N . ASN A 1 140 ? -20.889 -5.295 23.054 1.00 65.75 140 ASN A N 1
ATOM 1117 C CA . ASN A 1 140 ? -21.708 -6.281 22.348 1.00 65.75 140 ASN A CA 1
ATOM 1118 C C . ASN A 1 140 ? -21.502 -7.731 22.840 1.00 65.75 140 ASN A C 1
ATOM 1120 O O . ASN A 1 140 ? -22.162 -8.638 22.335 1.00 65.75 140 ASN A O 1
ATOM 1124 N N . PHE A 1 141 ? -20.584 -7.962 23.789 1.00 57.97 141 PHE A N 1
ATOM 1125 C CA . PHE A 1 141 ? -20.439 -9.242 24.507 1.00 57.97 141 PHE A CA 1
ATOM 1126 C C . PHE A 1 141 ? -21.001 -9.183 25.934 1.00 57.97 141 PHE A C 1
ATOM 1128 O O . PHE A 1 141 ? -20.792 -10.122 26.704 1.00 57.97 141 PHE A O 1
ATOM 1135 N N . SER A 1 142 ? -21.664 -8.078 26.288 1.00 44.53 142 SER A N 1
ATOM 1136 C CA . SER A 1 142 ? -22.381 -7.896 27.556 1.00 44.53 142 SER A CA 1
ATOM 1137 C C . SER A 1 142 ? -23.852 -8.271 27.416 1.00 44.53 142 SER A C 1
ATOM 1139 O O . SER A 1 142 ? -24.421 -7.997 26.336 1.00 44.53 142 SER A O 1
#

Foldseek 3Di:
DVPDQEAEDDDPDPVVLVVVLVVQPPHQYADPPCRVSGPDDQFDWDDDPPDIDGFDPVPPDPPVSVVVRVVVVVVDDQLNVLLVVLLVLLLVVCVVVPPDPVVSVVLSVVLVPDPVLSVCSVVVNSVVSNVVSVCSVVVVVD

Secondary structure (DSSP, 8-state):
-TT-SEEEE--S-HHHHHHHHHTTTTSEEEESS-GGGSS----EEEEETTEEEEE--TTS-HHHHHHHHHHHHHH--HHHHHHHHHHHHHHHHHHHH---HHHHHHHHHHHHH-HHHHHHHHTT-HHHHHHHHHHHHHTT--

pLDDT: mean 93.44, std 6.94, range [44.53, 98.62]

Radius of gyration: 23.1 Å; chains: 1; bounding box: 51×36×52 Å

Sequence (142 aa):
VKWSDIVITASGDEELCEYIASISQGKLINRADKPEKGNIIAPTNFLIDDIEISIYTNGQSPLMARELRKKIQSIITEEDILEIKLQDYARKLLKEKIDSQKARREYLEKILADDEIRNCLKENKLDEAKGLVENIINSNFS